Protein AF-A0A2W6WQW5-F1 (afdb_monomer)

Structure (mmCIF, N/CA/C/O backbone):
data_AF-A0A2W6WQW5-F1
#
_entry.id   AF-A0A2W6WQW5-F1
#
loop_
_atom_site.group_PDB
_atom_site.id
_atom_site.type_symbol
_atom_site.label_atom_id
_atom_site.label_alt_id
_atom_site.label_comp_id
_atom_site.label_asym_id
_atom_site.label_entity_id
_atom_site.label_seq_id
_atom_site.pdbx_PDB_ins_code
_atom_site.Cartn_x
_atom_site.Cartn_y
_atom_site.Cartn_z
_atom_site.occupancy
_atom_site.B_iso_or_equiv
_atom_site.auth_seq_id
_atom_site.auth_comp_id
_atom_site.auth_asym_id
_atom_site.auth_atom_id
_atom_site.pdbx_PDB_model_num
ATOM 1 N N . MET A 1 1 ? 13.197 -1.092 36.701 1.00 41.06 1 MET A N 1
ATOM 2 C CA . MET A 1 1 ? 11.802 -1.190 36.228 1.00 41.06 1 MET A CA 1
ATOM 3 C C . MET A 1 1 ? 11.555 0.063 35.421 1.00 41.06 1 MET A C 1
ATOM 5 O O . MET A 1 1 ? 11.526 1.139 35.999 1.00 41.06 1 MET A O 1
ATOM 9 N N . SER A 1 2 ? 11.615 -0.066 34.098 1.00 49.78 2 SER A N 1
ATOM 10 C CA . SER A 1 2 ? 11.553 1.058 33.167 1.00 49.78 2 SER A CA 1
ATOM 11 C C . SER A 1 2 ? 10.194 1.739 33.245 1.00 49.78 2 SER A C 1
ATOM 13 O O . SER A 1 2 ? 9.184 1.051 33.387 1.00 49.78 2 SER A O 1
ATOM 15 N N . GLU A 1 3 ? 10.225 3.070 33.161 1.00 55.53 3 GLU A N 1
ATOM 16 C CA . GLU A 1 3 ? 9.120 3.978 32.848 1.00 55.53 3 GLU A CA 1
ATOM 17 C C . GLU A 1 3 ? 7.977 3.219 32.161 1.00 55.53 3 GLU A C 1
ATOM 19 O O . GLU A 1 3 ? 8.095 2.801 31.009 1.00 55.53 3 GLU A O 1
ATOM 24 N N . SER A 1 4 ? 6.920 2.937 32.922 1.00 56.28 4 SER A N 1
ATOM 25 C CA . SER A 1 4 ? 5.745 2.202 32.466 1.00 56.28 4 SER A CA 1
ATOM 26 C C . SER A 1 4 ? 5.302 2.733 31.110 1.00 56.28 4 SER A C 1
ATOM 28 O O . SER A 1 4 ? 5.098 3.944 30.997 1.00 56.28 4 SER A O 1
ATOM 30 N N . GLU A 1 5 ? 5.152 1.841 30.127 1.00 63.19 5 GLU A N 1
ATOM 31 C CA . GLU A 1 5 ? 4.526 2.096 28.829 1.00 63.19 5 GLU A CA 1
ATOM 32 C C . GLU A 1 5 ? 3.376 3.091 29.013 1.00 63.19 5 GLU A C 1
ATOM 34 O O . GLU A 1 5 ? 2.298 2.732 29.501 1.00 63.19 5 GLU A O 1
ATOM 39 N N . LYS A 1 6 ? 3.613 4.374 28.705 1.00 62.78 6 LYS A N 1
ATOM 40 C CA . LYS A 1 6 ? 2.563 5.390 28.742 1.00 62.78 6 LYS A CA 1
ATOM 41 C C . LYS A 1 6 ? 1.563 4.964 27.682 1.00 62.78 6 LYS A C 1
ATOM 43 O O . LYS A 1 6 ? 1.789 5.190 26.497 1.00 62.78 6 LYS A O 1
ATOM 48 N N . ARG A 1 7 ? 0.499 4.279 28.110 1.00 73.25 7 ARG A N 1
ATOM 49 C CA . ARG A 1 7 ? -0.585 3.837 27.236 1.00 73.25 7 ARG A CA 1
ATOM 50 C C . ARG A 1 7 ? -1.057 5.060 26.463 1.00 73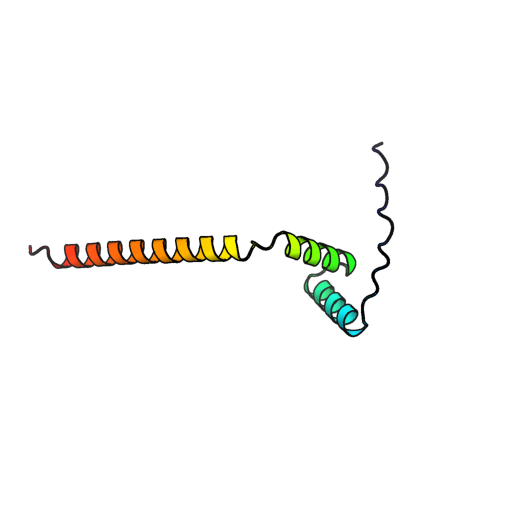.25 7 ARG A C 1
ATOM 52 O O . ARG A 1 7 ? -1.570 6.004 27.062 1.00 73.25 7 ARG A O 1
ATOM 59 N N . ILE A 1 8 ? -0.824 5.057 25.154 1.00 75.75 8 ILE A N 1
ATOM 60 C CA . ILE A 1 8 ? -1.277 6.129 24.274 1.00 75.75 8 ILE A CA 1
ATOM 61 C C . ILE A 1 8 ? -2.807 6.156 24.388 1.00 75.75 8 ILE A C 1
ATOM 63 O O . ILE A 1 8 ? -3.439 5.105 24.220 1.00 75.75 8 ILE A O 1
ATOM 67 N N . PRO A 1 9 ? -3.417 7.302 24.741 1.00 79.50 9 PRO A N 1
ATOM 68 C CA . PRO A 1 9 ? -4.861 7.377 24.880 1.00 79.50 9 PRO A CA 1
ATOM 69 C C . PRO A 1 9 ? -5.526 7.032 23.537 1.00 79.50 9 PRO A C 1
ATOM 71 O O . PRO A 1 9 ? -5.011 7.427 22.488 1.00 79.50 9 PRO A O 1
ATOM 74 N N . PRO A 1 10 ? -6.662 6.311 23.539 1.00 80.31 10 PRO A N 1
ATOM 75 C CA . PRO A 1 10 ? -7.348 5.952 22.306 1.00 80.31 10 PRO A CA 1
ATOM 76 C C . PRO A 1 10 ? -7.697 7.194 21.482 1.00 80.31 10 PRO A C 1
ATOM 78 O O . PRO A 1 10 ? -8.316 8.133 21.987 1.00 80.31 10 PRO A O 1
ATOM 81 N N . PHE A 1 11 ? -7.338 7.191 20.200 1.00 84.81 11 PHE A N 1
ATOM 82 C CA . PHE A 1 11 ? -7.753 8.236 19.272 1.00 84.81 11 PHE A CA 1
ATOM 83 C C . PHE A 1 11 ? -9.206 7.984 18.844 1.00 84.81 11 PHE A C 1
ATOM 85 O O . PHE A 1 11 ? -9.528 6.929 18.299 1.00 84.81 11 PHE A O 1
ATOM 92 N N . GLY A 1 12 ? -10.101 8.939 19.114 1.00 86.38 12 GLY A N 1
ATOM 93 C CA . GLY A 1 12 ? -11.544 8.837 18.857 1.00 86.38 12 GLY A CA 1
ATOM 94 C C . GLY A 1 12 ? -11.929 8.948 17.377 1.00 86.38 12 GLY A C 1
ATOM 95 O O . GLY A 1 12 ? -12.730 9.809 17.012 1.00 86.38 12 GLY A O 1
ATOM 96 N N . LEU A 1 13 ? -11.355 8.103 16.519 1.00 90.19 13 LEU A N 1
ATOM 97 C CA . LEU A 1 13 ? -11.581 8.120 15.076 1.00 90.19 13 LEU A CA 1
ATOM 98 C C . LEU A 1 13 ? -13.013 7.692 14.731 1.00 90.19 13 LEU A C 1
ATOM 100 O O . LEU A 1 13 ? -13.44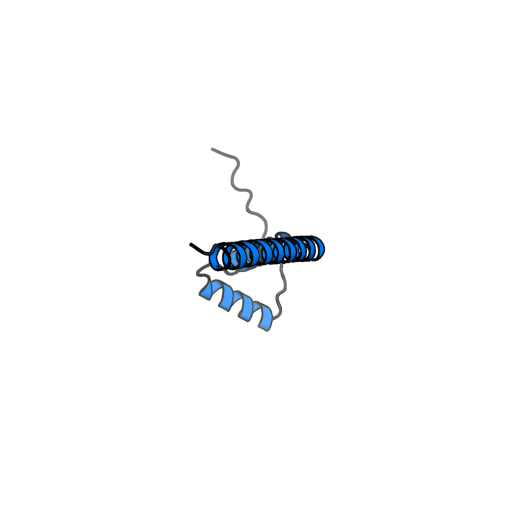6 6.579 15.035 1.00 90.19 13 LEU A O 1
ATOM 104 N N . ARG A 1 14 ? -13.749 8.568 14.043 1.00 94.19 14 ARG A N 1
ATOM 105 C CA . ARG A 1 14 ? -15.095 8.273 13.536 1.00 94.19 14 ARG A CA 1
ATOM 106 C C . ARG A 1 14 ? -15.001 7.724 12.115 1.00 94.19 14 ARG A C 1
ATOM 108 O O . ARG A 1 14 ? -14.824 8.484 11.170 1.00 94.19 14 ARG A O 1
ATOM 115 N N . LEU A 1 15 ? -15.133 6.407 11.974 1.00 94.06 15 LEU A N 1
ATOM 116 C CA . LEU A 1 15 ? -15.158 5.731 10.676 1.00 94.06 15 LEU A CA 1
ATOM 117 C C . LEU A 1 15 ? -16.606 5.541 10.193 1.00 94.06 15 LEU A C 1
ATOM 119 O O . LEU A 1 15 ? -17.411 4.974 10.938 1.00 94.06 15 LEU A O 1
ATOM 123 N N . PRO A 1 16 ? -16.946 5.948 8.954 1.00 97.62 16 PRO A N 1
ATOM 124 C CA . PRO A 1 16 ? -18.186 5.528 8.311 1.00 97.62 16 PRO A CA 1
ATOM 125 C C . PRO A 1 16 ? -18.307 3.992 8.283 1.00 97.62 16 PRO A C 1
ATOM 127 O O . PRO A 1 16 ? -17.278 3.318 8.174 1.00 97.62 16 PRO A O 1
ATOM 130 N N . PRO A 1 17 ? -19.527 3.420 8.338 1.00 97.25 17 PRO A N 1
ATOM 131 C CA . PRO A 1 17 ? -19.718 1.969 8.427 1.00 97.25 17 PRO A CA 1
ATOM 132 C C . PRO A 1 17 ? -19.014 1.181 7.316 1.00 97.25 17 PRO A C 1
ATOM 134 O O . PRO A 1 17 ? -18.309 0.221 7.612 1.00 97.25 17 PRO A O 1
ATOM 137 N N . ASP A 1 18 ? -19.129 1.635 6.064 1.00 98.06 18 ASP A N 1
ATOM 138 C CA . ASP A 1 18 ? -18.468 0.999 4.915 1.00 98.06 18 ASP A CA 1
ATOM 139 C C . ASP A 1 18 ? -16.940 0.969 5.074 1.00 98.06 18 ASP A C 1
ATOM 141 O O . ASP A 1 18 ? -16.302 -0.078 4.944 1.00 98.06 18 ASP A O 1
ATOM 145 N N . LEU A 1 19 ? -16.348 2.108 5.447 1.00 96.88 19 LEU A N 1
ATOM 146 C CA . LEU A 1 19 ? -14.906 2.204 5.649 1.00 96.88 19 LEU A CA 1
ATOM 147 C C . LEU A 1 19 ? -14.447 1.297 6.794 1.00 96.88 19 LEU A C 1
ATOM 149 O O . LEU A 1 19 ? -13.435 0.612 6.662 1.00 96.88 19 LEU A O 1
ATOM 153 N N . LYS A 1 20 ? -15.208 1.238 7.893 1.00 96.69 20 LYS A N 1
ATOM 154 C CA . LYS A 1 20 ? -14.914 0.336 9.012 1.00 96.69 20 LYS A CA 1
ATOM 155 C C . LYS A 1 20 ? -14.911 -1.128 8.562 1.00 96.69 20 LYS A C 1
ATOM 157 O O . LYS A 1 20 ? -13.980 -1.853 8.904 1.00 96.69 20 LYS A O 1
ATOM 162 N N . SER A 1 21 ? -15.897 -1.551 7.771 1.00 98.00 21 SER A N 1
ATOM 163 C CA . S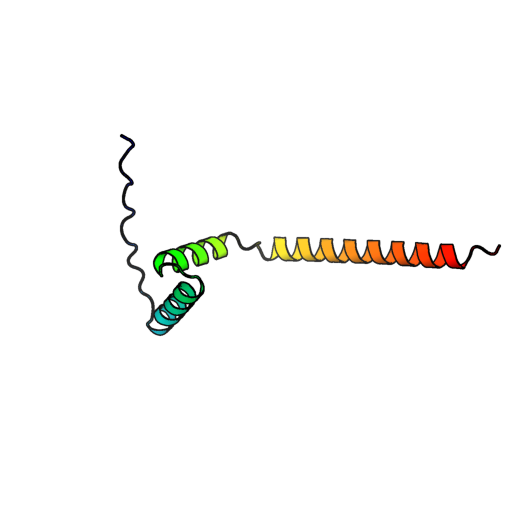ER A 1 21 ? -15.967 -2.916 7.233 1.00 98.00 21 SER A CA 1
ATOM 164 C C . SER A 1 21 ? -14.793 -3.241 6.309 1.00 98.00 21 SER A C 1
ATOM 166 O O . SER A 1 21 ? -14.210 -4.319 6.413 1.00 98.00 21 SER A O 1
ATOM 168 N N . ARG A 1 22 ? -14.392 -2.302 5.446 1.00 98.06 22 ARG A N 1
ATOM 169 C CA . ARG A 1 22 ? -13.231 -2.470 4.555 1.00 98.06 22 ARG A CA 1
ATOM 170 C C . ARG A 1 22 ? -11.920 -2.606 5.328 1.00 98.06 22 ARG A C 1
ATOM 172 O O . ARG A 1 22 ? -11.103 -3.457 4.989 1.00 98.06 22 ARG A O 1
ATOM 179 N N . VAL A 1 23 ? -11.731 -1.796 6.371 1.00 97.31 23 VAL A N 1
ATOM 180 C CA . VAL A 1 23 ? -10.544 -1.879 7.234 1.00 97.31 23 VAL A CA 1
ATOM 181 C C . VAL A 1 23 ? -10.541 -3.184 8.031 1.00 97.31 23 VAL A C 1
ATOM 183 O O . VAL A 1 23 ? -9.494 -3.814 8.111 1.00 97.31 23 VAL A O 1
ATOM 186 N N . GLN A 1 24 ? -11.688 -3.633 8.559 1.00 97.81 24 GLN A N 1
ATOM 187 C CA . GLN A 1 24 ? -11.774 -4.924 9.260 1.00 97.81 24 GLN A CA 1
ATOM 188 C C . GLN A 1 24 ? -11.354 -6.077 8.351 1.00 97.81 24 GLN A C 1
ATOM 190 O O . GLN A 1 24 ? -10.464 -6.835 8.710 1.00 97.81 24 GLN A O 1
ATOM 195 N N . LYS A 1 25 ? -11.936 -6.153 7.148 1.00 98.38 25 LYS A N 1
ATOM 196 C CA . LYS A 1 25 ? -11.604 -7.196 6.176 1.00 98.38 25 LYS A CA 1
ATOM 197 C C . LYS A 1 25 ? -10.107 -7.212 5.849 1.00 98.38 25 LYS A C 1
ATOM 199 O O . LYS A 1 25 ? -9.494 -8.270 5.850 1.00 98.38 25 LYS A O 1
ATOM 204 N N . SER A 1 26 ? -9.517 -6.038 5.614 1.00 98.06 26 SER A N 1
ATOM 205 C CA . SER A 1 26 ? -8.078 -5.916 5.356 1.00 98.06 26 SER A CA 1
ATOM 206 C C . SER A 1 26 ? -7.231 -6.378 6.544 1.00 98.06 26 SER A C 1
ATOM 208 O O . SER A 1 26 ? -6.200 -7.010 6.345 1.00 98.06 26 SER A O 1
ATOM 210 N N . ALA A 1 27 ? -7.656 -6.068 7.772 1.00 98.31 27 ALA A N 1
ATOM 211 C CA . ALA A 1 27 ? -6.966 -6.492 8.984 1.00 98.31 27 ALA A CA 1
ATOM 212 C C . ALA A 1 27 ? -7.008 -8.020 9.152 1.00 98.31 27 ALA A C 1
ATOM 214 O O . ALA A 1 27 ? -5.990 -8.621 9.493 1.00 98.31 27 ALA A O 1
ATOM 215 N N . ASP A 1 28 ? -8.155 -8.639 8.850 1.00 98.19 28 ASP A N 1
ATOM 216 C CA . ASP A 1 28 ? -8.340 -10.092 8.885 1.00 98.19 28 ASP A CA 1
ATOM 217 C C . ASP A 1 28 ? -7.454 -10.785 7.831 1.00 98.19 28 ASP A C 1
ATOM 219 O O . ASP A 1 28 ? -6.746 -11.739 8.146 1.00 98.19 28 ASP A O 1
ATOM 223 N N . GLU A 1 29 ? -7.421 -10.262 6.598 1.00 98.31 29 GLU A N 1
ATOM 224 C CA . GLU A 1 29 ? -6.553 -10.750 5.510 1.00 98.31 29 GLU A CA 1
ATOM 225 C C . GLU A 1 29 ? -5.059 -10.611 5.846 1.00 98.31 29 GLU A C 1
ATOM 227 O O . GLU A 1 29 ? -4.260 -11.484 5.510 1.00 98.31 29 GLU A O 1
ATOM 232 N N . ALA A 1 30 ? -4.681 -9.534 6.540 1.00 97.38 30 ALA A N 1
ATOM 233 C CA . ALA A 1 30 ? -3.318 -9.281 7.004 1.00 97.38 30 ALA A CA 1
ATOM 234 C C . ALA A 1 30 ? -2.996 -9.935 8.365 1.00 97.38 30 ALA A C 1
ATOM 236 O O . ALA A 1 30 ? -1.909 -9.715 8.904 1.00 97.38 30 ALA A O 1
ATOM 237 N N . ASN A 1 31 ? -3.924 -10.720 8.929 1.00 97.62 31 ASN A N 1
ATOM 238 C CA . ASN A 1 31 ? -3.803 -11.413 10.212 1.00 97.62 31 ASN A CA 1
ATOM 239 C C . ASN A 1 31 ? -3.346 -10.499 11.372 1.00 97.62 31 ASN A C 1
ATOM 241 O O . ASN A 1 31 ? -2.460 -10.850 12.158 1.00 97.62 31 ASN A O 1
ATOM 245 N N . ARG A 1 32 ? -3.934 -9.299 11.471 1.00 96.44 32 ARG A N 1
ATOM 246 C CA . ARG A 1 32 ? -3.610 -8.288 12.493 1.00 96.44 32 ARG A CA 1
ATOM 247 C C . ARG A 1 32 ? -4.855 -7.611 13.058 1.00 96.44 32 ARG A C 1
ATOM 249 O O . ARG A 1 32 ? -5.949 -7.719 12.521 1.00 96.44 32 ARG A O 1
ATOM 256 N N . SER A 1 33 ? -4.695 -6.886 14.167 1.00 97.25 33 SER A N 1
ATOM 257 C CA . SER A 1 33 ? -5.808 -6.119 14.736 1.00 97.25 33 SER A CA 1
ATOM 258 C C . SER A 1 33 ? -6.204 -4.954 13.824 1.00 97.25 33 SER A C 1
ATOM 260 O O . SER A 1 33 ? -5.365 -4.380 13.129 1.00 97.25 33 SER A O 1
ATOM 262 N N . MET A 1 34 ? -7.470 -4.533 13.887 1.00 95.38 34 MET A N 1
ATOM 263 C CA . MET A 1 34 ? -7.950 -3.352 13.157 1.00 95.38 34 MET A CA 1
ATOM 264 C C . MET A 1 34 ? -7.113 -2.097 13.459 1.00 95.38 34 MET A C 1
ATOM 266 O O . MET A 1 34 ? -6.845 -1.306 12.561 1.00 95.38 34 MET A O 1
ATOM 270 N N . ASN A 1 35 ? -6.665 -1.912 14.705 1.00 93.81 35 ASN A N 1
ATOM 271 C CA . ASN A 1 35 ? -5.814 -0.776 15.058 1.00 93.81 35 ASN A CA 1
ATOM 272 C C . ASN A 1 35 ? -4.428 -0.871 14.399 1.00 93.81 35 ASN A C 1
ATOM 274 O O . ASN A 1 35 ? -3.930 0.127 13.888 1.00 93.81 35 ASN A O 1
ATOM 278 N N . ALA A 1 36 ? -3.833 -2.068 14.360 1.00 95.06 36 ALA A N 1
ATOM 279 C CA . ALA A 1 36 ? -2.563 -2.298 13.670 1.00 95.06 36 ALA A CA 1
ATOM 280 C C . ALA A 1 36 ? -2.683 -2.073 12.151 1.00 95.06 36 ALA A C 1
ATOM 282 O O . ALA A 1 36 ? -1.767 -1.538 11.535 1.00 95.06 36 ALA A O 1
ATOM 283 N N . GLU A 1 37 ? -3.825 -2.425 11.555 1.00 97.44 37 GLU A N 1
ATOM 284 C CA . GLU A 1 37 ? -4.131 -2.126 10.152 1.00 97.44 37 GLU A CA 1
ATOM 285 C C . GLU A 1 37 ? -4.203 -0.623 9.875 1.00 97.44 37 GLU A C 1
ATOM 287 O O . GLU A 1 37 ? -3.612 -0.146 8.907 1.00 97.44 37 GLU A O 1
ATOM 292 N N . ILE A 1 38 ? -4.901 0.129 10.731 1.00 95.25 38 ILE A N 1
ATOM 293 C CA . ILE A 1 38 ? -5.018 1.586 10.600 1.00 95.25 38 ILE A CA 1
ATOM 294 C C . ILE A 1 38 ? -3.638 2.240 10.692 1.00 95.25 38 ILE A C 1
ATOM 296 O O . ILE A 1 38 ? -3.307 3.053 9.833 1.00 95.25 38 ILE A O 1
ATOM 300 N N . ILE A 1 39 ? -2.834 1.866 11.692 1.00 94.12 39 ILE A N 1
ATOM 301 C CA . ILE A 1 39 ? -1.482 2.409 11.882 1.00 94.12 39 ILE A CA 1
ATOM 302 C C . ILE A 1 39 ? -0.628 2.154 10.642 1.00 94.12 39 ILE A C 1
ATOM 304 O O . ILE A 1 39 ? -0.128 3.103 10.050 1.00 94.12 39 ILE A O 1
ATOM 308 N N . ALA A 1 40 ? -0.547 0.906 10.183 1.00 95.50 40 ALA A N 1
ATOM 309 C CA . ALA A 1 40 ? 0.300 0.569 9.046 1.00 95.50 40 ALA A CA 1
ATOM 310 C C . ALA A 1 40 ? -0.123 1.261 7.744 1.00 95.50 40 ALA A C 1
ATOM 312 O O . ALA A 1 40 ? 0.724 1.610 6.928 1.00 95.50 40 ALA A O 1
ATOM 313 N N . ARG A 1 41 ? -1.428 1.471 7.521 1.00 94.56 41 ARG A N 1
ATOM 314 C CA 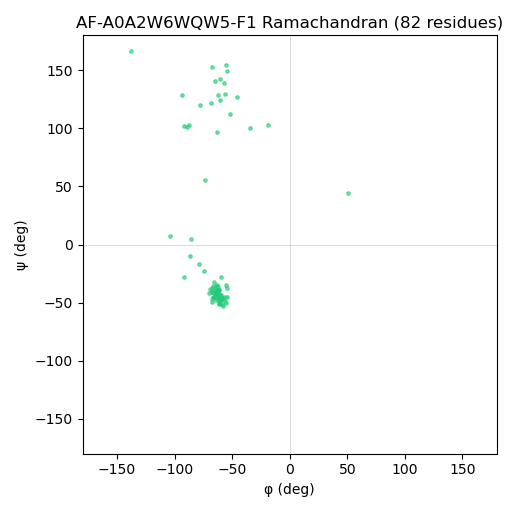. ARG A 1 41 ? -1.903 2.242 6.360 1.00 94.56 41 ARG A CA 1
ATOM 315 C C . ARG A 1 41 ? -1.530 3.717 6.459 1.00 94.56 41 ARG A C 1
ATOM 317 O O . ARG A 1 41 ? -1.232 4.321 5.433 1.00 94.56 41 ARG A O 1
ATOM 324 N N . LEU A 1 42 ? -1.574 4.291 7.661 1.00 94.12 42 LEU A N 1
ATOM 325 C CA . LEU A 1 42 ? -1.158 5.672 7.891 1.00 94.12 42 LEU A CA 1
ATOM 326 C C . LEU A 1 42 ? 0.350 5.817 7.680 1.00 94.12 42 LEU A C 1
ATOM 328 O O . LEU A 1 42 ? 0.748 6.668 6.896 1.00 94.12 42 LEU A O 1
ATOM 332 N N . GLU A 1 43 ? 1.167 4.954 8.281 1.00 94.50 43 GLU A N 1
ATOM 333 C CA . GLU A 1 43 ? 2.624 4.927 8.077 1.00 94.50 43 GLU A CA 1
ATOM 334 C C . GLU A 1 43 ? 2.970 4.796 6.589 1.00 94.50 43 GLU A C 1
ATOM 336 O O . GLU A 1 43 ? 3.644 5.659 6.034 1.00 94.50 43 GLU A O 1
ATOM 341 N N . ALA A 1 44 ? 2.367 3.826 5.894 1.00 92.44 44 ALA A N 1
ATOM 342 C CA . ALA A 1 44 ? 2.566 3.649 4.456 1.00 92.44 44 ALA A CA 1
ATOM 343 C C . ALA A 1 44 ? 2.148 4.873 3.620 1.00 92.44 44 ALA A C 1
ATOM 345 O O . ALA A 1 44 ? 2.682 5.084 2.534 1.00 92.44 44 ALA A O 1
ATOM 346 N N . SER A 1 45 ? 1.193 5.681 4.095 1.00 91.62 45 SER A N 1
ATOM 347 C CA . SER A 1 45 ? 0.793 6.914 3.405 1.00 91.62 45 SER A CA 1
ATOM 348 C C . SER A 1 45 ? 1.811 8.048 3.550 1.00 91.62 45 SER A C 1
ATOM 350 O O . SER A 1 45 ? 1.829 8.941 2.706 1.00 91.62 45 SER A O 1
ATOM 352 N N . PHE A 1 46 ? 2.651 8.003 4.588 1.00 89.31 46 PHE A N 1
ATOM 353 C CA . PHE A 1 46 ? 3.743 8.952 4.805 1.00 89.31 46 PHE A CA 1
ATOM 354 C C . PHE A 1 46 ? 5.067 8.476 4.192 1.00 89.31 46 PHE A C 1
ATOM 356 O O . PHE A 1 46 ? 5.867 9.315 3.793 1.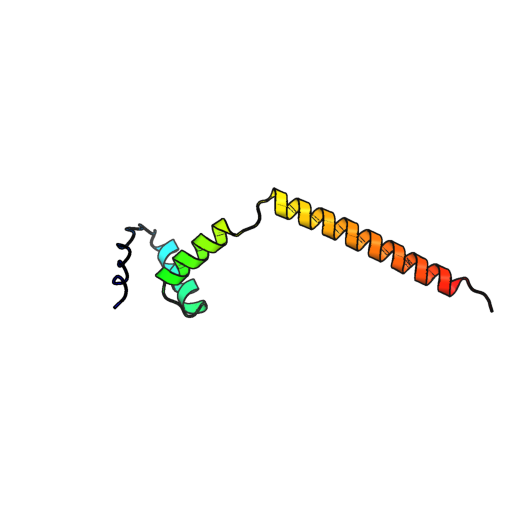00 89.31 46 PHE A O 1
ATOM 363 N N . ASP A 1 47 ? 5.267 7.160 4.072 1.00 88.25 47 ASP A N 1
ATOM 364 C CA . ASP A 1 47 ? 6.477 6.558 3.491 1.00 88.25 47 ASP A CA 1
ATOM 365 C C . ASP A 1 47 ? 6.417 6.401 1.961 1.00 88.25 47 ASP A C 1
ATOM 367 O O . ASP A 1 47 ? 7.412 6.050 1.323 1.00 88.25 47 ASP A O 1
ATOM 371 N N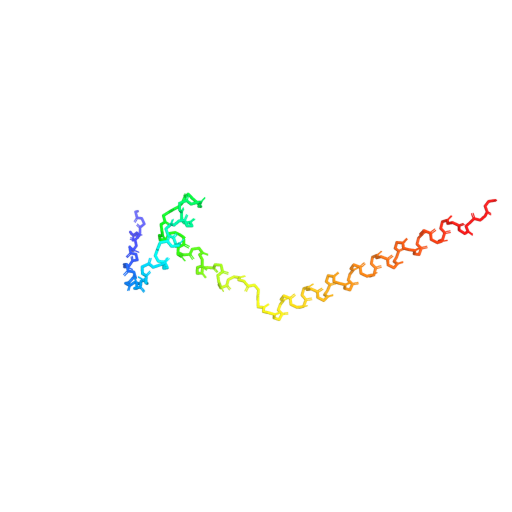 . ALA A 1 48 ? 5.253 6.624 1.344 1.00 83.31 48 ALA A N 1
ATOM 372 C CA . ALA A 1 48 ? 5.132 6.588 -0.107 1.00 83.31 48 ALA A CA 1
ATOM 373 C C . ALA A 1 48 ? 6.022 7.681 -0.732 1.00 83.31 48 ALA A C 1
ATOM 375 O O . ALA A 1 48 ? 5.897 8.845 -0.339 1.00 83.31 48 ALA A O 1
ATOM 376 N N . PRO A 1 49 ? 6.884 7.346 -1.719 1.00 84.06 49 PRO A N 1
ATOM 377 C CA . PRO A 1 49 ? 7.714 8.344 -2.376 1.00 84.06 49 PRO A CA 1
ATOM 378 C C . PRO A 1 49 ? 6.820 9.429 -2.961 1.00 84.06 49 PRO A C 1
ATOM 380 O O . PRO A 1 49 ? 5.758 9.151 -3.537 1.00 84.06 49 PRO A O 1
ATOM 383 N N . SER A 1 50 ? 7.256 10.674 -2.822 1.00 87.94 50 SER A N 1
ATOM 384 C CA . SER A 1 50 ? 6.593 11.793 -3.466 1.00 87.94 50 SER A CA 1
ATOM 385 C C . SER A 1 50 ? 6.506 11.540 -4.969 1.00 87.94 50 SER A C 1
ATOM 387 O O . SER A 1 50 ? 7.309 10.823 -5.575 1.00 87.94 50 SER A O 1
ATOM 389 N N . ARG A 1 51 ? 5.515 12.163 -5.608 1.00 88.50 51 ARG A N 1
ATOM 390 C 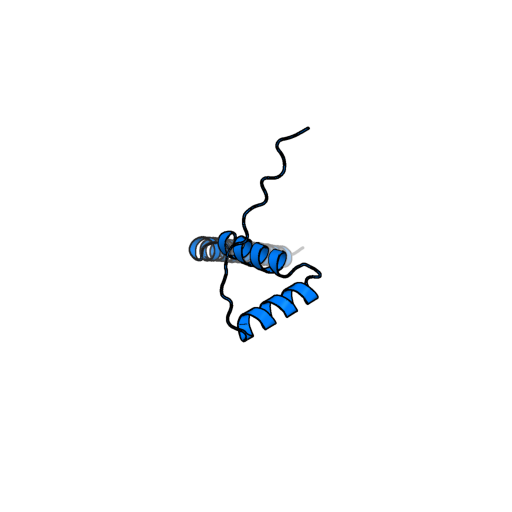CA . ARG A 1 51 ? 5.359 12.057 -7.060 1.00 88.50 51 ARG A CA 1
ATOM 391 C C . ARG A 1 51 ? 6.633 12.480 -7.800 1.00 88.50 51 ARG A C 1
ATOM 393 O O . ARG A 1 51 ? 6.952 11.899 -8.829 1.00 88.50 51 ARG A O 1
ATOM 400 N N . GLU A 1 52 ? 7.352 13.465 -7.273 1.00 91.94 52 GLU A N 1
ATOM 401 C CA . GLU A 1 52 ? 8.614 13.940 -7.840 1.00 91.94 52 GLU A CA 1
ATOM 402 C C . GLU A 1 52 ? 9.723 12.889 -7.730 1.00 91.94 52 GLU A C 1
ATOM 404 O O . GLU A 1 52 ? 10.370 12.592 -8.733 1.00 91.94 52 GLU A O 1
ATOM 409 N N . GLU A 1 53 ? 9.892 12.267 -6.559 1.00 91.12 53 GLU A N 1
ATOM 410 C CA . GLU A 1 53 ? 10.843 11.164 -6.365 1.00 91.12 53 GLU A CA 1
ATOM 411 C C . GLU A 1 53 ? 10.517 9.985 -7.284 1.00 91.12 53 GLU A C 1
ATOM 413 O O . GLU A 1 53 ? 11.404 9.451 -7.948 1.00 91.12 53 GLU A O 1
ATOM 418 N N . PHE A 1 54 ? 9.235 9.629 -7.397 1.00 92.75 54 PHE A N 1
ATOM 419 C CA . PHE A 1 54 ? 8.790 8.558 -8.281 1.00 92.75 54 PHE A CA 1
ATOM 420 C C . PHE A 1 54 ? 9.129 8.837 -9.753 1.00 92.75 54 PHE A C 1
ATOM 422 O O . PHE A 1 54 ? 9.679 7.970 -10.437 1.00 92.75 54 PHE A O 1
ATOM 429 N N . GLU A 1 55 ? 8.839 10.042 -10.255 1.00 95.31 55 GLU A N 1
ATOM 430 C CA . GLU A 1 55 ? 9.160 10.412 -11.639 1.00 95.31 55 GLU A CA 1
ATOM 431 C C . GLU A 1 55 ? 10.677 10.488 -11.875 1.00 95.31 55 GLU A C 1
ATOM 433 O O . GLU A 1 55 ? 11.151 10.074 -12.936 1.00 95.31 55 GLU 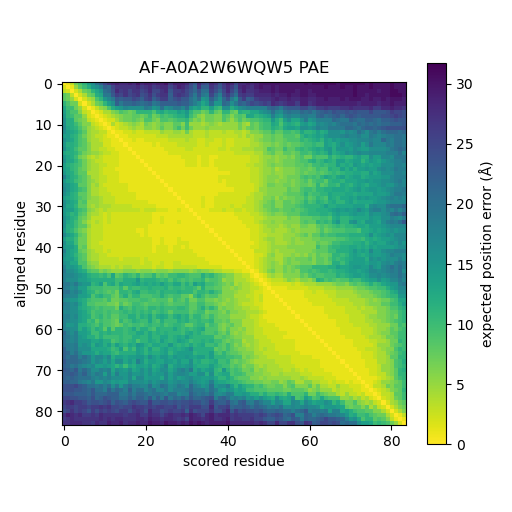A O 1
ATOM 438 N N . ALA A 1 56 ? 11.459 10.937 -10.888 1.00 94.62 56 ALA A N 1
ATOM 439 C CA . ALA A 1 56 ? 12.918 10.940 -10.968 1.00 94.62 56 ALA A CA 1
ATOM 440 C C . ALA A 1 56 ? 13.484 9.514 -11.065 1.00 94.62 56 ALA A C 1
ATOM 442 O O . ALA A 1 56 ? 14.279 9.226 -11.965 1.00 94.62 56 ALA A O 1
ATOM 443 N N . THR A 1 57 ? 13.028 8.597 -10.204 1.00 95.06 57 THR A N 1
ATOM 444 C CA . THR A 1 57 ? 13.421 7.180 -10.251 1.00 95.06 57 THR A CA 1
ATOM 445 C C . THR A 1 57 ? 13.020 6.534 -11.574 1.00 95.06 57 THR A C 1
ATOM 447 O O . THR A 1 57 ? 13.821 5.831 -12.190 1.00 95.06 57 THR A O 1
ATOM 450 N N . LYS A 1 58 ? 11.801 6.799 -12.055 1.00 96.69 58 LYS A N 1
ATOM 451 C CA . LYS A 1 58 ? 11.306 6.277 -13.334 1.00 96.69 58 LYS A CA 1
ATOM 452 C C . LYS A 1 58 ? 12.135 6.776 -14.515 1.00 96.69 58 LYS A C 1
ATOM 454 O O . LYS A 1 58 ? 12.474 5.984 -15.399 1.00 96.69 58 LYS A O 1
ATOM 459 N N . LYS A 1 59 ? 12.468 8.069 -14.540 1.00 97.00 59 LYS A N 1
ATOM 460 C CA . LYS A 1 59 ? 13.317 8.659 -15.579 1.00 97.00 59 LYS A CA 1
ATOM 461 C C . LYS A 1 59 ? 14.692 7.994 -15.589 1.00 97.00 59 LYS A C 1
ATOM 463 O O . LYS A 1 59 ? 15.100 7.493 -16.633 1.00 97.00 59 LYS A O 1
ATOM 468 N N . TRP A 1 60 ? 15.344 7.915 -14.427 1.00 96.94 60 TRP A N 1
ATOM 469 C CA . TRP A 1 60 ? 16.642 7.253 -14.283 1.00 96.94 60 TRP A CA 1
ATOM 470 C C . TRP A 1 60 ? 16.604 5.799 -14.767 1.00 96.94 60 TRP A C 1
ATOM 472 O O . TRP A 1 60 ? 17.438 5.400 -15.576 1.00 96.94 60 TRP A O 1
ATOM 482 N N . ALA A 1 61 ? 15.607 5.019 -14.339 1.00 97.19 61 ALA A N 1
ATOM 483 C CA . ALA A 1 61 ? 15.477 3.621 -14.741 1.00 97.19 61 ALA A CA 1
ATOM 484 C C . ALA A 1 61 ? 15.294 3.476 -16.261 1.00 97.19 61 ALA A C 1
ATOM 486 O O . ALA A 1 61 ? 15.871 2.582 -16.876 1.00 97.19 61 ALA A O 1
ATOM 487 N N . THR A 1 62 ? 14.526 4.378 -16.877 1.00 97.75 62 THR A N 1
ATOM 488 C CA . THR A 1 62 ? 14.298 4.386 -18.329 1.00 97.75 62 THR A CA 1
ATOM 489 C C . THR A 1 62 ? 15.579 4.715 -19.097 1.00 97.75 62 THR A C 1
ATOM 491 O O . THR A 1 62 ? 15.897 4.043 -20.075 1.00 97.75 62 THR A O 1
ATOM 494 N N . GLU A 1 63 ? 16.331 5.726 -18.655 1.00 97.25 63 GLU A N 1
ATOM 495 C CA . GLU A 1 63 ? 17.610 6.111 -19.265 1.00 97.25 63 GLU A CA 1
ATOM 496 C C . GLU A 1 63 ? 18.658 5.002 -19.113 1.00 97.25 63 GLU A C 1
ATOM 498 O O . GLU A 1 63 ? 19.344 4.664 -20.077 1.00 97.25 63 GLU A O 1
ATOM 503 N N . PHE A 1 64 ? 18.720 4.375 -17.937 1.00 97.31 64 PHE A N 1
ATOM 504 C CA . PHE A 1 64 ? 19.603 3.245 -17.675 1.00 97.31 64 PHE A CA 1
ATOM 505 C C . PHE A 1 64 ? 19.289 2.043 -18.574 1.00 97.31 64 PHE A C 1
ATOM 507 O O . PHE A 1 64 ? 20.184 1.519 -19.235 1.00 97.31 64 PHE A O 1
ATOM 514 N N . LEU A 1 65 ? 18.021 1.620 -18.641 1.00 97.75 65 LEU A N 1
ATOM 515 C CA . LEU A 1 65 ? 17.605 0.490 -19.478 1.00 97.75 65 LEU A CA 1
ATOM 516 C C . LEU A 1 65 ? 17.881 0.746 -20.959 1.00 97.75 65 LEU A C 1
ATOM 518 O O . LEU A 1 65 ? 18.314 -0.162 -21.665 1.00 97.75 65 LEU A O 1
ATOM 522 N N . ARG A 1 66 ? 17.665 1.982 -21.421 1.00 97.38 66 ARG A N 1
ATOM 523 C CA . ARG A 1 66 ? 17.989 2.380 -22.791 1.00 97.38 66 ARG A CA 1
ATOM 524 C C . ARG A 1 66 ? 19.485 2.240 -23.069 1.00 97.38 66 ARG A C 1
ATOM 526 O O . ARG A 1 66 ? 19.848 1.580 -24.032 1.00 97.38 66 ARG A O 1
ATOM 533 N N . ALA A 1 67 ? 20.337 2.783 -22.201 1.00 96.31 67 ALA A N 1
ATOM 534 C CA . ALA A 1 67 ? 21.785 2.684 -22.365 1.00 96.31 67 ALA A CA 1
ATOM 535 C C . ALA A 1 67 ? 22.281 1.228 -22.317 1.00 96.31 67 ALA A C 1
ATOM 537 O O . ALA A 1 67 ? 23.168 0.847 -23.078 1.00 96.31 67 ALA A O 1
ATOM 538 N N . ALA A 1 68 ? 21.705 0.399 -21.443 1.00 95.62 68 ALA A N 1
ATOM 539 C CA . ALA A 1 68 ? 22.028 -1.023 -21.367 1.00 95.62 68 ALA A CA 1
ATOM 540 C C . ALA A 1 68 ? 21.644 -1.767 -22.657 1.00 95.62 68 ALA A C 1
ATOM 542 O O . ALA A 1 68 ? 22.415 -2.597 -23.138 1.00 95.62 68 ALA A O 1
ATOM 543 N N . LEU A 1 69 ? 20.479 -1.449 -23.234 1.00 96.75 69 LEU A N 1
ATOM 544 C CA . LEU A 1 69 ? 20.037 -2.021 -24.503 1.00 96.75 69 LEU A CA 1
ATOM 545 C C . LEU A 1 69 ? 20.940 -1.588 -25.662 1.00 96.75 69 LEU A C 1
ATOM 547 O O . LEU A 1 69 ? 21.339 -2.439 -26.451 1.00 96.75 69 LEU A O 1
ATOM 551 N N . ASP A 1 70 ? 21.288 -0.302 -25.736 1.00 95.38 70 ASP A N 1
ATOM 552 C CA . ASP A 1 70 ? 22.171 0.231 -26.777 1.00 95.38 70 ASP A CA 1
ATOM 553 C C . ASP A 1 70 ? 23.538 -0.484 -26.744 1.00 95.38 70 ASP A C 1
ATOM 555 O O . ASP A 1 70 ? 23.988 -1.000 -27.766 1.00 95.38 70 ASP A O 1
ATOM 559 N N . ASN A 1 71 ? 24.134 -0.652 -25.555 1.00 94.12 71 ASN A N 1
ATOM 560 C CA . ASN A 1 71 ? 25.385 -1.408 -25.391 1.00 94.12 71 ASN A CA 1
ATOM 561 C C . ASN A 1 71 ? 25.251 -2.885 -25.802 1.00 94.12 71 ASN A C 1
ATOM 563 O O . ASN A 1 71 ? 26.137 -3.431 -26.457 1.00 94.12 71 ASN A O 1
ATOM 567 N N . ALA A 1 72 ? 24.156 -3.553 -25.428 1.00 93.06 72 ALA A N 1
ATOM 568 C CA . ALA A 1 72 ? 23.940 -4.954 -25.790 1.00 93.06 72 ALA A CA 1
ATOM 569 C C . ALA A 1 72 ? 23.784 -5.135 -27.310 1.00 93.06 72 ALA A C 1
ATOM 571 O O . ALA A 1 72 ? 24.293 -6.099 -27.882 1.00 93.06 72 ALA A O 1
ATOM 572 N N . VAL A 1 73 ? 23.101 -4.198 -27.976 1.00 93.62 73 VAL A N 1
ATOM 573 C CA . VAL A 1 73 ? 22.971 -4.189 -29.438 1.00 93.62 73 VAL A CA 1
ATOM 574 C C . VAL A 1 73 ? 24.333 -3.990 -30.095 1.00 93.62 73 VAL A C 1
ATOM 576 O O . VAL A 1 73 ? 24.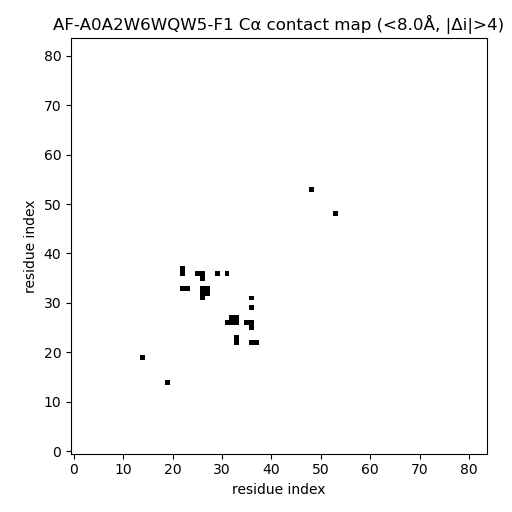655 -4.726 -31.028 1.00 93.62 73 VAL A O 1
ATOM 579 N N . GLU A 1 74 ? 25.148 -3.057 -29.600 1.00 89.69 74 GLU A N 1
ATOM 580 C CA . GLU A 1 74 ? 26.503 -2.838 -30.114 1.00 89.69 74 GLU A CA 1
ATOM 581 C C . GLU A 1 74 ? 27.360 -4.105 -30.015 1.00 89.69 74 GLU A C 1
ATOM 583 O O . GLU A 1 74 ? 27.943 -4.507 -31.020 1.00 89.69 74 GLU A O 1
ATOM 588 N N . GLN A 1 75 ? 27.355 -4.796 -28.868 1.00 86.00 75 GLN A N 1
ATOM 589 C CA . GLN A 1 75 ? 28.107 -6.045 -28.686 1.00 86.00 75 GLN A CA 1
ATOM 590 C C . GLN A 1 75 ? 27.704 -7.134 -29.691 1.00 86.00 75 GLN A C 1
ATOM 592 O O . GLN A 1 75 ? 28.566 -7.740 -30.330 1.00 86.00 75 GLN A O 1
ATOM 597 N N . ILE A 1 76 ? 26.398 -7.339 -29.899 1.00 86.44 76 ILE A N 1
ATOM 598 C CA . ILE A 1 76 ? 25.885 -8.330 -30.860 1.00 86.44 76 ILE A CA 1
ATOM 599 C C . ILE A 1 76 ? 26.285 -7.969 -32.296 1.00 86.44 76 ILE A C 1
ATOM 601 O O . ILE A 1 76 ? 26.598 -8.851 -33.102 1.00 86.44 76 ILE A O 1
ATOM 605 N N . VAL A 1 77 ? 26.253 -6.680 -32.643 1.00 82.75 77 VAL A N 1
ATOM 606 C CA . VAL A 1 77 ? 26.646 -6.202 -33.975 1.00 82.75 77 VAL A CA 1
ATOM 607 C C . VAL A 1 77 ? 28.151 -6.363 -34.188 1.00 82.75 77 VAL A C 1
ATOM 609 O O . VAL A 1 77 ? 28.558 -6.744 -35.284 1.00 82.75 77 VAL A O 1
ATOM 612 N N . THR A 1 78 ? 28.977 -6.122 -33.167 1.00 78.56 78 THR A N 1
ATOM 613 C CA . THR A 1 78 ? 30.431 -6.312 -33.266 1.00 78.56 78 THR A CA 1
ATOM 614 C C . THR A 1 78 ? 30.824 -7.784 -33.364 1.00 78.56 78 THR A C 1
ATOM 616 O O . THR A 1 78 ? 31.635 -8.119 -34.220 1.00 78.56 78 THR A O 1
ATOM 619 N N . GLU A 1 79 ? 30.204 -8.681 -32.589 1.00 72.12 79 GLU A N 1
ATOM 620 C CA . GLU A 1 79 ? 30.494 -10.125 -32.646 1.00 72.12 79 GLU A CA 1
ATOM 621 C C . GLU A 1 79 ? 30.096 -10.763 -33.985 1.00 72.12 79 GLU A C 1
ATOM 623 O O . GLU A 1 79 ? 30.746 -11.696 -34.448 1.00 72.12 79 GLU A O 1
ATOM 628 N N . LYS A 1 80 ? 29.042 -10.264 -34.645 1.00 64.81 80 LYS A N 1
ATOM 629 C CA . LYS A 1 80 ? 28.615 -10.766 -35.964 1.00 64.81 80 LYS A CA 1
ATOM 630 C C . LYS A 1 80 ? 29.438 -10.243 -37.142 1.00 64.81 80 LYS A C 1
ATOM 632 O O . LYS A 1 80 ? 29.329 -10.809 -38.227 1.00 64.81 80 LYS A O 1
ATOM 637 N N . ASN A 1 81 ? 30.201 -9.169 -36.956 1.00 61.94 81 ASN A N 1
ATOM 638 C CA . ASN A 1 81 ? 30.957 -8.507 -38.022 1.00 61.94 81 ASN A CA 1
ATOM 639 C C . ASN A 1 81 ? 32.460 -8.813 -37.989 1.00 61.94 81 ASN A C 1
ATOM 641 O O . ASN A 1 81 ? 33.190 -8.197 -38.761 1.00 61.94 81 ASN A O 1
ATOM 645 N N . ASP A 1 82 ? 32.919 -9.737 -37.139 1.00 55.62 82 ASP A N 1
ATOM 646 C CA . ASP A 1 82 ? 34.298 -10.231 -37.149 1.00 55.62 82 ASP A CA 1
ATOM 647 C C . ASP A 1 82 ? 34.400 -11.447 -38.096 1.00 55.62 82 ASP A C 1
ATOM 649 O O . ASP A 1 82 ? 33.931 -12.540 -37.752 1.00 55.62 82 ASP A O 1
ATOM 653 N N . PRO A 1 83 ? 34.910 -11.283 -39.333 1.00 55.69 83 PRO A N 1
ATOM 654 C CA . PRO A 1 83 ? 35.007 -12.368 -40.287 1.00 55.69 83 PRO A CA 1
ATOM 655 C C . PRO A 1 83 ? 36.342 -13.077 -40.044 1.00 55.69 83 PRO A C 1
ATOM 657 O O . PRO A 1 83 ? 37.395 -12.577 -40.439 1.00 55.69 83 PRO A O 1
ATOM 660 N N . SER A 1 84 ? 36.304 -14.237 -39.386 1.00 59.91 84 SER A N 1
ATOM 661 C CA . SER A 1 84 ? 37.390 -15.215 -39.551 1.00 59.91 84 SER A CA 1
ATOM 662 C C . SER A 1 84 ? 37.476 -15.684 -41.001 1.00 59.91 84 SER A C 1
ATOM 664 O O . SER A 1 84 ? 36.402 -15.904 -41.611 1.00 59.91 84 SER A O 1
#

Nearest PDB structures (foldseek):
  5x3t-assembly1_G  TM=8.338E-01  e=1.533E+00  Mycobacterium tuberculosis H37Rv

Sequence (84 aa):
MSESEKRIPPFGLRLPPDLKSRVQKSADEANRSMNAEIIARLEASFDAPSREEFEATKKWATEFLRAALDNAVEQIVTEKNDPS

Solvent-accessible surface area (backbone atoms only — not comparable to full-atom values): 5129 Å² total; per-residue (Å²): 134,75,84,70,82,76,73,76,74,84,76,88,76,86,65,56,70,68,58,45,53,55,46,42,53,51,8,59,77,67,73,46,52,55,67,58,40,53,50,52,56,52,50,51,67,70,70,50,72,51,73,64,56,49,50,51,53,51,51,51,52,51,54,50,52,49,53,53,49,54,53,54,52,51,50,56,55,54,67,71,68,62,82,127

Secondary structure (DSSP, 8-state):
-------PPPP-----HHHHHHHHHHHHHTTS-HHHHHHHHHHHHHHSPPHHHHHHHHHHHHHHHHHHHHHHHHHHHHHHT---

Radius of gyration: 25.72 Å; Cα contacts (8 Å, |Δi|>4): 16; chains: 1; bounding box: 57×29×76 Å

Mean predicted aligned error: 10.24 Å

Foldseek 3Di:
DDDPPPPDPDDPDDDDPVRQVVLCVVCVVVVHDSVVSVVVVVVCVVPPDDPVRVVVVVVVVVVVVVVVVVVVVVVVVVVVPDDD

pLDDT: mean 88.03, std 13.63, range [41.06, 98.38]